Protein AF-A0A1A6HUK6-F1 (afdb_monomer_lite)

Structure (mmCIF, N/CA/C/O backbone):
data_AF-A0A1A6HUK6-F1
#
_entry.id   AF-A0A1A6HUK6-F1
#
loop_
_atom_site.group_PDB
_atom_site.id
_atom_site.type_symbol
_atom_site.label_atom_id
_atom_site.label_alt_id
_atom_site.label_comp_id
_atom_site.label_asym_id
_atom_site.label_entity_id
_atom_site.label_seq_id
_atom_site.pdbx_PDB_ins_code
_atom_site.Cartn_x
_atom_site.Cartn_y
_atom_site.Cartn_z
_atom_site.occupancy
_atom_site.B_iso_or_equiv
_atom_site.auth_seq_id
_atom_site.auth_comp_id
_atom_site.auth_asym_id
_atom_site.auth_atom_id
_atom_site.pdbx_PDB_model_num
ATOM 1 N N . THR A 1 1 ? 34.467 23.839 -4.209 1.00 51.12 1 THR A N 1
ATOM 2 C CA . THR A 1 1 ? 33.455 23.458 -3.201 1.00 51.12 1 THR A CA 1
ATOM 3 C C . THR A 1 1 ? 32.610 22.346 -3.785 1.00 51.12 1 THR A C 1
ATOM 5 O O . THR A 1 1 ? 32.078 22.512 -4.873 1.00 51.12 1 THR A O 1
ATOM 8 N N . TRP A 1 2 ? 32.560 21.182 -3.135 1.00 60.00 2 TRP A N 1
ATOM 9 C CA . TRP A 1 2 ? 31.656 20.098 -3.532 1.00 60.00 2 TRP A CA 1
ATOM 10 C C . TRP A 1 2 ? 30.206 20.605 -3.445 1.00 60.00 2 TRP A C 1
ATOM 12 O O . TRP A 1 2 ? 29.870 21.328 -2.506 1.00 60.00 2 TRP A O 1
ATOM 22 N N . GLY A 1 3 ? 29.381 20.317 -4.455 1.00 77.69 3 GLY A N 1
ATOM 23 C CA . GLY A 1 3 ? 27.998 20.799 -4.518 1.00 77.69 3 GLY A CA 1
ATOM 24 C C . GLY A 1 3 ? 27.157 20.283 -3.346 1.00 77.69 3 GLY A C 1
ATOM 25 O O . GLY A 1 3 ? 27.382 19.174 -2.863 1.00 77.69 3 GLY A O 1
ATOM 26 N N . LYS A 1 4 ? 26.190 21.086 -2.882 1.00 83.06 4 LYS A N 1
ATOM 27 C CA . LYS A 1 4 ? 25.237 20.661 -1.843 1.00 83.06 4 LYS A CA 1
ATOM 28 C C . LYS A 1 4 ? 24.488 19.398 -2.309 1.00 83.06 4 LYS A C 1
ATOM 30 O O . LYS A 1 4 ? 24.134 19.327 -3.489 1.00 83.06 4 LYS A O 1
ATOM 35 N N . PRO A 1 5 ? 24.228 18.420 -1.424 1.00 88.88 5 PRO A N 1
ATOM 36 C CA . PRO A 1 5 ? 23.463 17.234 -1.793 1.00 88.88 5 PRO A CA 1
ATOM 37 C C . PRO A 1 5 ? 22.058 17.633 -2.261 1.00 88.88 5 PRO A C 1
ATOM 39 O O . PRO A 1 5 ? 21.432 18.519 -1.680 1.00 88.88 5 PRO A O 1
ATOM 42 N N . SER A 1 6 ? 21.573 16.977 -3.316 1.00 90.38 6 SER A N 1
ATOM 43 C CA . SER A 1 6 ? 20.216 17.157 -3.838 1.00 90.38 6 SER A CA 1
ATOM 44 C C . SER A 1 6 ? 19.572 15.800 -4.097 1.00 90.38 6 SER A C 1
ATOM 46 O O . SER A 1 6 ? 20.230 14.865 -4.556 1.00 90.38 6 SER A O 1
ATOM 48 N N . TRP A 1 7 ? 18.287 15.697 -3.765 1.00 94.50 7 TRP A N 1
ATOM 49 C CA . TRP A 1 7 ? 17.480 14.499 -3.964 1.00 94.50 7 TRP A CA 1
ATOM 50 C C . TRP A 1 7 ? 16.557 14.697 -5.157 1.00 94.50 7 TRP A C 1
ATOM 52 O O . TRP A 1 7 ? 15.981 15.770 -5.334 1.00 94.50 7 TRP A O 1
ATOM 62 N N . GLY A 1 8 ? 16.398 13.657 -5.967 1.00 95.56 8 GLY A N 1
ATOM 63 C CA . GLY A 1 8 ? 15.475 13.687 -7.088 1.00 95.56 8 GLY A CA 1
ATOM 64 C C . GLY A 1 8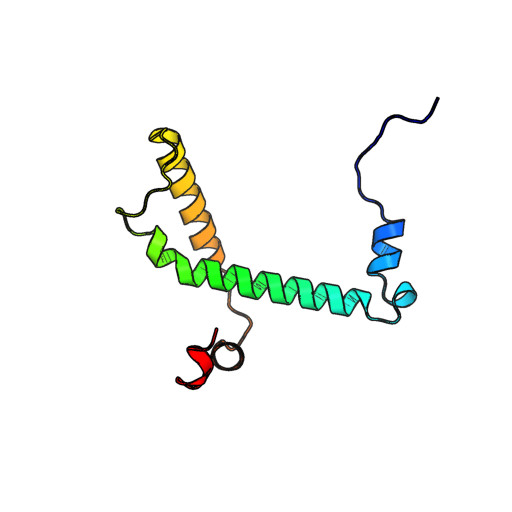 ? 15.547 12.430 -7.948 1.00 95.56 8 GLY A C 1
ATOM 65 O O . GLY A 1 8 ? 16.397 11.561 -7.722 1.00 95.56 8 GLY A O 1
ATOM 66 N N . PRO A 1 9 ? 14.660 12.321 -8.949 1.00 96.94 9 PRO A N 1
ATOM 67 C CA . PRO A 1 9 ? 14.663 11.200 -9.872 1.00 96.94 9 PRO A CA 1
ATOM 68 C C . PRO A 1 9 ? 15.981 11.118 -10.643 1.00 96.94 9 PRO A C 1
ATOM 70 O O . PRO A 1 9 ? 16.362 12.037 -11.368 1.00 96.94 9 PRO A O 1
ATOM 73 N N . ASN A 1 10 ? 16.657 9.976 -10.543 1.00 97.38 10 ASN A N 1
ATOM 74 C CA . ASN A 1 10 ? 17.813 9.673 -11.374 1.00 97.38 10 ASN A CA 1
ATOM 75 C C . ASN A 1 10 ? 17.398 8.743 -12.518 1.00 97.38 10 ASN A C 1
ATOM 77 O O . ASN A 1 10 ? 17.437 7.518 -12.402 1.00 97.38 10 ASN A O 1
ATOM 81 N N . ILE A 1 11 ? 17.010 9.341 -13.645 1.00 97.50 11 ILE A N 1
ATOM 82 C CA . ILE A 1 11 ? 16.520 8.608 -14.822 1.00 97.50 11 ILE A CA 1
ATOM 83 C C . ILE A 1 11 ? 17.593 7.670 -15.389 1.00 97.50 11 ILE A C 1
ATOM 85 O O . ILE A 1 11 ? 17.269 6.576 -15.846 1.00 97.50 11 ILE A O 1
ATOM 89 N N . LYS A 1 12 ? 18.872 8.070 -15.345 1.00 97.69 12 LYS A N 1
ATOM 90 C CA . LYS A 1 12 ? 19.978 7.236 -15.838 1.00 97.69 12 LYS A CA 1
ATOM 91 C C . LYS A 1 12 ? 20.102 5.957 -15.012 1.00 97.69 12 LYS A C 1
ATOM 93 O O . LYS A 1 12 ? 20.201 4.875 -15.579 1.00 97.69 12 LYS A O 1
ATOM 98 N N . GLU A 1 13 ? 20.030 6.075 -13.688 1.00 98.06 13 GLU A N 1
ATOM 99 C CA . GLU A 1 13 ? 20.077 4.917 -12.792 1.00 98.06 13 GLU A CA 1
ATOM 100 C C . GLU A 1 13 ? 18.827 4.040 -12.921 1.00 98.06 13 GLU A C 1
ATOM 102 O O . GLU A 1 13 ? 18.936 2.815 -12.947 1.00 98.06 13 GLU A O 1
ATOM 107 N N . PHE A 1 14 ? 17.647 4.652 -13.067 1.00 98.00 14 PHE A N 1
ATOM 108 C CA . PHE A 1 14 ? 16.408 3.912 -13.296 1.00 98.00 14 PHE A CA 1
ATOM 109 C C . PHE A 1 14 ? 16.482 3.081 -14.584 1.00 98.00 14 PHE A C 1
ATOM 111 O O . PHE A 1 14 ? 16.238 1.876 -14.547 1.00 98.00 14 PHE A O 1
ATOM 118 N N . LYS A 1 15 ? 16.906 3.685 -15.705 1.00 97.81 15 LYS A N 1
ATOM 119 C CA . LYS A 1 15 ? 17.103 2.968 -16.975 1.00 97.81 15 LYS A CA 1
ATOM 120 C C . LYS A 1 15 ? 18.131 1.850 -16.834 1.00 97.81 15 LYS A C 1
ATOM 122 O O . LYS A 1 15 ? 17.820 0.710 -17.144 1.00 97.81 15 LYS A O 1
ATOM 127 N N . ARG A 1 16 ? 19.299 2.122 -16.249 1.00 97.94 16 ARG A N 1
ATOM 128 C CA . ARG A 1 16 ? 20.332 1.096 -16.022 1.00 97.94 16 ARG A CA 1
ATOM 129 C C . ARG A 1 16 ? 19.808 -0.134 -15.263 1.00 97.94 16 ARG A C 1
ATOM 131 O O . ARG A 1 16 ? 20.281 -1.243 -15.488 1.00 97.94 16 ARG A O 1
ATOM 138 N N . ARG A 1 17 ? 18.852 0.046 -14.343 1.00 97.88 17 ARG A N 1
ATOM 139 C CA . ARG A 1 17 ? 18.311 -1.037 -13.499 1.00 97.88 17 ARG A CA 1
ATOM 140 C C . ARG A 1 17 ? 17.066 -1.727 -14.040 1.00 97.88 17 ARG A C 1
ATOM 142 O O . ARG A 1 17 ? 16.823 -2.872 -13.646 1.00 97.88 17 ARG A O 1
ATOM 149 N N . PHE A 1 18 ? 16.284 -1.045 -14.874 1.00 97.94 18 PHE A N 1
ATOM 150 C CA . PHE A 1 18 ? 14.951 -1.501 -15.270 1.00 97.94 18 PHE A CA 1
ATOM 151 C C . PHE A 1 18 ? 14.679 -1.474 -16.777 1.00 97.94 18 PHE A C 1
ATOM 153 O O . PHE A 1 18 ? 13.709 -2.094 -17.210 1.00 97.94 18 PHE A O 1
ATOM 160 N N . ASP A 1 19 ? 15.509 -0.811 -17.583 1.00 97.94 19 ASP A N 1
ATOM 161 C CA . ASP A 1 19 ? 15.359 -0.804 -19.037 1.00 97.94 19 ASP A CA 1
ATOM 162 C C . ASP A 1 19 ? 15.624 -2.210 -19.611 1.00 97.94 19 ASP A C 1
ATOM 164 O O . ASP A 1 19 ? 16.609 -2.854 -19.228 1.00 97.94 19 ASP A O 1
ATOM 168 N N . PRO A 1 20 ? 14.760 -2.732 -20.500 1.00 97.62 20 PRO A N 1
ATOM 169 C CA . PRO A 1 20 ? 14.915 -4.074 -21.056 1.00 97.62 20 PRO A CA 1
ATOM 170 C C . PRO A 1 20 ? 16.220 -4.271 -21.830 1.00 97.62 20 PRO A C 1
ATOM 172 O O . PRO A 1 20 ? 16.768 -5.371 -21.786 1.00 97.62 20 PRO A O 1
ATOM 175 N N . VAL A 1 21 ? 16.724 -3.245 -22.520 1.00 97.50 21 VAL A N 1
ATOM 176 C CA . VAL A 1 21 ? 17.954 -3.334 -23.317 1.00 97.50 21 VAL A CA 1
ATOM 177 C C . VAL A 1 21 ? 19.163 -3.397 -22.387 1.00 97.50 21 VAL A C 1
ATOM 179 O O . VAL A 1 21 ? 19.968 -4.320 -22.492 1.00 97.50 21 VAL A O 1
ATOM 182 N N . GLU A 1 22 ? 19.234 -2.494 -21.406 1.00 96.38 22 GLU A N 1
ATOM 183 C CA . GLU A 1 22 ? 20.335 -2.425 -20.426 1.00 96.38 22 GLU A CA 1
ATOM 184 C C . GLU A 1 22 ? 20.419 -3.674 -19.532 1.00 96.38 22 GLU A C 1
ATOM 186 O O . GLU A 1 22 ? 21.488 -4.065 -19.063 1.00 96.38 22 GLU A O 1
ATOM 191 N N . THR A 1 23 ? 19.279 -4.325 -19.292 1.00 97.44 23 THR A N 1
ATOM 192 C CA . THR A 1 23 ? 19.164 -5.450 -18.350 1.00 97.44 23 THR A CA 1
ATOM 193 C C . THR A 1 23 ? 18.936 -6.803 -19.012 1.00 97.44 23 THR A C 1
ATOM 195 O O . THR A 1 23 ? 18.695 -7.783 -18.306 1.00 97.44 23 THR A O 1
ATOM 198 N N . LYS A 1 24 ? 18.989 -6.883 -20.349 1.00 97.12 24 LYS A N 1
ATOM 199 C CA . LYS A 1 24 ? 18.690 -8.110 -21.111 1.00 97.12 24 LYS A CA 1
ATOM 200 C C . LYS A 1 24 ? 17.320 -8.715 -20.744 1.00 97.12 24 LYS A C 1
ATOM 202 O O . LYS A 1 24 ? 17.177 -9.925 -20.618 1.00 97.12 24 LYS A O 1
ATOM 207 N N . GLY A 1 25 ? 16.321 -7.858 -20.533 1.00 95.94 25 GLY A N 1
ATOM 208 C CA . GLY A 1 25 ? 14.938 -8.230 -20.211 1.00 95.94 25 GLY A CA 1
ATOM 209 C C . GLY A 1 25 ? 14.628 -8.450 -18.723 1.00 95.94 25 GLY A C 1
ATOM 210 O O . GLY A 1 25 ? 13.455 -8.558 -18.362 1.00 95.94 25 GLY A O 1
ATOM 211 N N . GLU A 1 26 ? 15.626 -8.456 -17.835 1.00 97.69 26 GLU A N 1
ATOM 212 C CA . GLU A 1 26 ? 15.404 -8.687 -16.399 1.00 97.69 26 GLU A CA 1
ATOM 213 C C . GLU A 1 26 ? 14.721 -7.507 -15.693 1.00 97.69 26 GLU A C 1
ATOM 215 O O . GLU A 1 26 ? 13.967 -7.696 -14.740 1.00 97.69 26 GLU A O 1
ATOM 220 N N . GLY A 1 27 ? 14.934 -6.281 -16.167 1.00 97.75 27 GLY A N 1
ATOM 221 C CA . GLY A 1 27 ? 14.333 -5.065 -15.624 1.00 97.75 27 GLY A CA 1
ATOM 222 C C . GLY A 1 27 ? 12.802 -5.122 -15.580 1.00 97.75 27 GLY A C 1
ATOM 223 O O . GLY A 1 27 ? 12.228 -5.079 -14.488 1.00 97.75 27 GLY A O 1
ATOM 224 N N . PRO A 1 28 ? 12.117 -5.321 -16.722 1.00 97.69 28 PRO A N 1
ATOM 225 C CA . PRO A 1 28 ? 10.668 -5.500 -16.741 1.00 97.69 28 PRO A CA 1
ATOM 226 C C . PRO A 1 28 ? 10.182 -6.701 -15.921 1.00 97.69 28 PRO A C 1
ATOM 228 O O . PRO A 1 28 ? 9.111 -6.634 -15.320 1.00 97.69 28 PRO A O 1
ATOM 231 N N . ARG A 1 29 ? 10.956 -7.794 -15.850 1.00 96.62 29 ARG A N 1
ATOM 232 C CA . ARG A 1 29 ? 10.617 -8.953 -15.008 1.00 96.62 29 ARG A CA 1
ATOM 233 C C . ARG A 1 29 ? 10.616 -8.586 -13.523 1.00 96.62 29 ARG A C 1
ATOM 235 O O . ARG A 1 29 ? 9.683 -8.943 -12.812 1.00 96.62 29 ARG A O 1
ATOM 242 N N . ARG A 1 30 ? 11.605 -7.818 -13.061 1.00 97.44 30 ARG A N 1
ATOM 243 C CA . ARG A 1 30 ? 11.652 -7.300 -11.683 1.00 97.44 30 ARG A CA 1
ATOM 244 C C . ARG A 1 30 ? 10.481 -6.368 -11.385 1.00 97.44 30 ARG A C 1
ATOM 246 O O . ARG A 1 30 ? 9.913 -6.465 -10.306 1.00 97.44 30 ARG A O 1
ATOM 253 N N . LEU A 1 31 ? 10.082 -5.521 -12.337 1.00 97.12 31 LEU A N 1
ATOM 254 C CA . LEU A 1 31 ? 8.902 -4.659 -12.181 1.00 97.12 31 LEU A CA 1
ATOM 255 C C . LEU A 1 31 ? 7.602 -5.471 -12.083 1.00 97.12 31 LEU A C 1
ATOM 257 O O . LEU A 1 31 ? 6.762 -5.173 -11.240 1.00 97.12 31 LEU A O 1
ATOM 261 N N . LYS A 1 32 ? 7.453 -6.538 -12.879 1.00 94.44 32 LYS A N 1
ATOM 262 C CA . LYS A 1 32 ? 6.325 -7.476 -12.741 1.00 94.44 32 LYS A CA 1
ATOM 263 C C . LYS A 1 32 ? 6.321 -8.158 -11.372 1.00 94.44 32 LYS A C 1
ATOM 265 O O . LYS A 1 32 ? 5.269 -8.248 -10.752 1.00 94.44 32 LYS A O 1
ATOM 270 N N . ASN A 1 33 ? 7.485 -8.586 -10.881 1.00 94.38 33 ASN A N 1
ATOM 271 C CA . ASN A 1 33 ? 7.610 -9.176 -9.546 1.00 94.38 33 ASN A CA 1
ATOM 272 C C . ASN A 1 33 ? 7.273 -8.168 -8.437 1.00 94.38 33 ASN A C 1
ATOM 274 O O . ASN A 1 33 ? 6.626 -8.532 -7.463 1.00 94.38 33 ASN A O 1
ATOM 278 N N . LEU A 1 34 ? 7.672 -6.902 -8.594 1.00 96.44 34 LEU A N 1
ATOM 279 C CA . LEU A 1 34 ? 7.309 -5.830 -7.668 1.00 96.44 34 LEU A CA 1
ATOM 280 C C . LEU A 1 34 ? 5.791 -5.615 -7.640 1.00 96.44 34 LEU A C 1
ATOM 282 O O . LEU A 1 34 ? 5.206 -5.503 -6.570 1.00 96.44 34 LEU A O 1
ATOM 286 N N . TYR A 1 35 ? 5.145 -5.612 -8.808 1.00 92.56 35 TYR A N 1
ATOM 287 C CA . TYR A 1 35 ? 3.690 -5.504 -8.894 1.00 92.56 35 TYR A CA 1
ATOM 288 C C . TYR A 1 35 ? 2.981 -6.718 -8.279 1.00 92.56 35 TYR A C 1
ATOM 290 O O . TYR A 1 35 ? 1.981 -6.578 -7.584 1.00 92.56 35 TYR A O 1
ATOM 298 N N . PHE A 1 36 ? 3.529 -7.916 -8.478 1.00 90.25 36 PHE A N 1
ATOM 299 C CA . PHE A 1 36 ? 3.035 -9.129 -7.835 1.00 90.25 36 PHE A CA 1
ATOM 300 C C . PHE A 1 36 ? 3.130 -9.053 -6.303 1.00 90.25 36 PHE A C 1
ATOM 302 O O . PHE A 1 36 ? 2.151 -9.363 -5.629 1.00 90.25 36 PHE A O 1
ATOM 309 N N . LEU A 1 37 ? 4.258 -8.580 -5.757 1.00 92.81 37 LEU A N 1
ATOM 310 C CA . LEU A 1 37 ? 4.414 -8.344 -4.318 1.00 92.81 37 LEU A CA 1
ATOM 311 C C . LEU A 1 37 ? 3.372 -7.344 -3.803 1.00 92.81 37 LEU A C 1
ATOM 313 O O . LEU A 1 37 ? 2.679 -7.634 -2.832 1.00 92.81 37 LEU A O 1
ATOM 317 N N . TYR A 1 38 ? 3.209 -6.218 -4.502 1.00 92.75 38 TYR A N 1
ATOM 318 C CA . TYR A 1 38 ? 2.200 -5.212 -4.174 1.00 92.75 38 TYR A CA 1
ATOM 319 C C . TYR A 1 38 ? 0.792 -5.817 -4.092 1.00 92.75 38 TYR A C 1
ATOM 321 O O . TYR A 1 38 ? 0.065 -5.562 -3.138 1.00 92.75 38 TYR A O 1
ATOM 329 N N . LEU A 1 39 ? 0.408 -6.664 -5.051 1.00 90.88 39 LEU A N 1
ATOM 330 C CA . LEU A 1 39 ? -0.907 -7.304 -5.043 1.00 90.88 39 LEU A CA 1
ATOM 331 C C . LEU A 1 39 ? -1.075 -8.326 -3.906 1.00 90.88 39 LEU A C 1
ATOM 333 O O . LEU A 1 39 ? -2.177 -8.451 -3.367 1.00 90.88 39 LEU A O 1
ATOM 337 N N . ILE A 1 40 ? -0.009 -9.030 -3.510 1.00 89.94 40 ILE A N 1
ATOM 338 C CA . ILE A 1 40 ? -0.032 -9.914 -2.333 1.00 89.94 40 ILE A CA 1
ATOM 339 C C . ILE A 1 40 ? -0.261 -9.100 -1.056 1.00 89.94 40 ILE A C 1
ATOM 341 O O . ILE A 1 40 ? -1.138 -9.448 -0.264 1.00 89.94 40 ILE A O 1
ATOM 345 N N . GLU A 1 41 ? 0.488 -8.016 -0.860 1.00 91.75 41 GLU A N 1
ATOM 346 C CA . GLU A 1 41 ? 0.348 -7.145 0.313 1.00 91.75 41 GLU A CA 1
ATOM 347 C C . GLU A 1 41 ? -1.027 -6.472 0.350 1.00 91.75 41 GLU A C 1
ATOM 349 O O . GLU A 1 41 ? -1.700 -6.490 1.381 1.00 91.75 41 GLU A O 1
ATOM 354 N N . LEU A 1 42 ? -1.502 -5.974 -0.796 1.00 91.62 42 LEU A N 1
ATOM 355 C CA . LEU A 1 42 ? -2.839 -5.401 -0.932 1.00 91.62 42 LEU A CA 1
ATOM 356 C C . LEU A 1 42 ? -3.919 -6.415 -0.532 1.00 91.62 42 LEU A C 1
ATOM 358 O O . LEU A 1 42 ? -4.887 -6.069 0.151 1.00 91.62 42 LEU A O 1
ATOM 362 N N . ARG A 1 43 ? -3.737 -7.695 -0.885 1.00 88.38 43 ARG A N 1
ATOM 363 C CA . ARG A 1 43 ? -4.651 -8.738 -0.428 1.00 88.38 43 ARG A CA 1
ATOM 364 C C . ARG A 1 43 ? -4.518 -9.026 1.065 1.00 88.38 43 ARG A C 1
ATOM 366 O O . ARG A 1 43 ? -5.540 -9.197 1.729 1.00 88.38 43 ARG A O 1
ATOM 373 N N . ALA A 1 44 ? -3.309 -9.076 1.609 1.00 90.44 44 ALA A N 1
ATOM 374 C CA . ALA A 1 44 ? -3.118 -9.259 3.045 1.00 90.44 44 ALA A CA 1
ATOM 375 C C . ALA A 1 44 ? -3.852 -8.165 3.846 1.00 90.44 44 ALA A C 1
ATOM 377 O O . ALA A 1 44 ? -4.573 -8.485 4.792 1.00 90.44 44 ALA A O 1
ATOM 378 N N . LEU A 1 45 ? -3.779 -6.907 3.393 1.00 92.12 45 LEU A N 1
ATOM 379 C CA . LEU A 1 45 ? -4.526 -5.779 3.964 1.00 92.12 45 LEU A CA 1
ATOM 380 C C . LEU A 1 45 ? -6.046 -5.996 3.891 1.00 92.12 45 LEU A C 1
ATOM 382 O O . LEU A 1 45 ? -6.745 -5.909 4.900 1.00 92.12 45 LEU A O 1
ATOM 386 N N . SER A 1 46 ? -6.562 -6.374 2.721 1.00 90.50 46 SER A N 1
ATOM 387 C CA . SER A 1 46 ? -7.988 -6.678 2.541 1.00 90.50 46 SER A CA 1
ATOM 388 C C . SER A 1 46 ? -8.471 -7.822 3.454 1.00 90.50 46 SER A C 1
ATOM 390 O O . SER A 1 46 ? -9.574 -7.760 4.002 1.00 90.50 46 SER A O 1
ATOM 392 N N . LYS A 1 47 ? -7.646 -8.863 3.660 1.00 90.19 47 LYS A N 1
ATOM 393 C CA . LYS A 1 47 ? -7.964 -10.008 4.534 1.00 90.19 47 LYS A CA 1
ATOM 394 C C . LYS A 1 47 ? -7.891 -9.665 6.023 1.00 90.19 47 LYS A C 1
ATOM 396 O O . LYS A 1 47 ? -8.677 -10.224 6.785 1.00 90.19 47 LYS A O 1
ATOM 401 N N . VAL A 1 48 ? -6.968 -8.796 6.448 1.00 93.44 48 VAL A N 1
ATOM 402 C CA . VAL A 1 48 ? -6.805 -8.424 7.867 1.00 93.44 48 VAL A CA 1
ATOM 403 C C . VAL A 1 48 ? -7.805 -7.358 8.317 1.00 93.44 48 VAL A C 1
ATOM 405 O O . VAL A 1 48 ? -8.074 -7.251 9.509 1.00 93.44 48 VAL A O 1
ATOM 408 N N . ALA A 1 49 ? -8.415 -6.616 7.388 1.00 93.88 49 ALA A N 1
ATOM 409 C CA . ALA A 1 49 ? -9.374 -5.552 7.688 1.00 93.88 49 ALA A CA 1
ATOM 410 C C . ALA A 1 49 ? -10.435 -5.897 8.767 1.00 93.88 49 ALA A C 1
ATOM 412 O O . ALA A 1 49 ? -10.602 -5.093 9.686 1.00 93.88 49 ALA A O 1
ATOM 413 N N . PRO A 1 50 ? -11.089 -7.084 8.775 1.00 94.62 50 PRO A N 1
ATOM 414 C CA . PRO A 1 50 ? -12.084 -7.427 9.801 1.00 94.62 50 PRO A CA 1
ATOM 415 C C . PRO A 1 50 ? -11.540 -7.503 11.236 1.00 94.62 50 PRO A C 1
ATOM 417 O O . PRO A 1 50 ? -12.313 -7.517 12.194 1.00 94.62 50 PRO A O 1
ATOM 420 N N . TYR A 1 51 ? -10.220 -7.614 11.418 1.00 95.50 51 TYR A N 1
ATOM 421 C CA . TYR A 1 51 ? -9.595 -7.516 12.736 1.00 95.50 51 TYR A CA 1
ATOM 422 C C . TYR A 1 51 ? -9.653 -6.076 13.258 1.00 95.50 51 TYR A C 1
ATOM 424 O O . TYR A 1 51 ? -10.101 -5.855 14.380 1.00 95.50 51 TYR A O 1
ATOM 432 N N . PHE A 1 52 ? -9.272 -5.105 12.426 1.00 95.38 52 PHE A N 1
ATOM 433 C CA . PHE A 1 52 ? -9.210 -3.685 12.786 1.00 95.38 52 PHE A CA 1
ATOM 434 C C . PHE A 1 52 ? -10.578 -2.989 12.801 1.00 95.38 52 PHE A C 1
ATOM 436 O O . PHE A 1 52 ? -10.747 -1.989 13.493 1.00 95.38 52 PHE A O 1
ATOM 443 N N . GLU A 1 53 ? -11.575 -3.536 12.100 1.00 93.50 53 GLU A N 1
ATOM 444 C CA . GLU A 1 53 ? -12.974 -3.076 12.171 1.00 93.50 53 GLU A CA 1
ATOM 445 C C . GLU A 1 53 ? -13.599 -3.279 13.560 1.00 93.50 53 GLU A C 1
ATOM 447 O O . GLU A 1 53 ? -14.617 -2.669 13.889 1.00 93.50 53 GLU A O 1
ATOM 452 N N . ARG A 1 54 ? -12.997 -4.118 14.409 1.00 95.50 54 ARG A N 1
ATOM 453 C CA . ARG A 1 54 ? -13.479 -4.338 15.773 1.00 95.50 54 ARG A CA 1
ATOM 454 C C . ARG A 1 54 ? -13.255 -3.082 16.610 1.00 95.50 54 ARG A C 1
ATOM 456 O O . ARG A 1 54 ? -12.158 -2.524 16.658 1.00 95.50 54 ARG A O 1
ATOM 463 N N . SER A 1 55 ? -14.281 -2.677 17.352 1.00 89.06 55 SER A N 1
ATOM 464 C CA . SER A 1 55 ? -14.202 -1.525 18.258 1.00 89.06 55 SER A CA 1
ATOM 465 C C . SER A 1 55 ? -13.104 -1.680 19.316 1.00 89.06 55 SER A C 1
ATOM 467 O O . SER A 1 55 ? -12.465 -0.692 19.650 1.00 89.06 55 SER A O 1
ATOM 469 N N . ILE A 1 56 ? -12.828 -2.912 19.762 1.00 91.94 56 ILE A N 1
ATOM 470 C CA . ILE A 1 56 ? -11.809 -3.226 20.780 1.00 91.94 56 ILE A CA 1
ATOM 471 C C . ILE A 1 56 ? -10.355 -3.051 20.315 1.00 91.94 56 ILE A C 1
ATOM 473 O 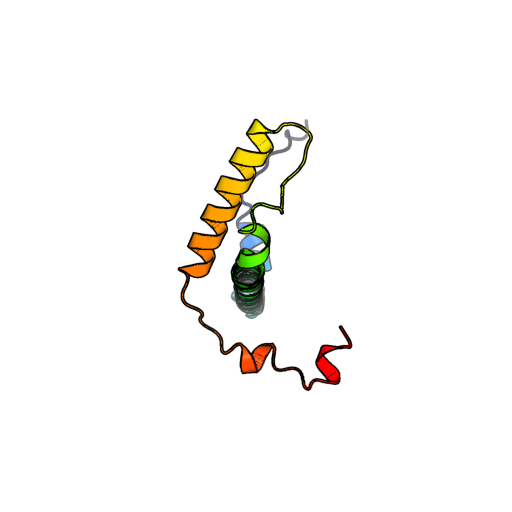O . ILE A 1 56 ? -9.458 -3.056 21.151 1.00 91.94 56 ILE A O 1
ATOM 477 N N . VAL A 1 57 ? -10.098 -2.983 19.004 1.00 92.94 57 VAL A N 1
ATOM 478 C CA . VAL A 1 57 ? -8.736 -2.853 18.465 1.00 92.94 57 VAL A CA 1
ATOM 479 C C . VAL A 1 57 ? -8.430 -1.376 18.300 1.00 92.94 57 VAL A C 1
ATOM 481 O O . VAL A 1 57 ? -9.046 -0.730 17.459 1.00 92.94 57 VAL A O 1
ATOM 484 N N . ASP A 1 58 ? -7.496 -0.847 19.080 1.00 91.00 58 ASP A N 1
ATOM 485 C CA . ASP A 1 58 ? -7.133 0.571 19.054 1.00 91.00 58 ASP A CA 1
ATOM 486 C C . ASP A 1 58 ? -5.695 0.788 18.569 1.00 91.00 58 ASP A C 1
ATOM 488 O O . ASP A 1 58 ? -4.847 -0.100 18.705 1.00 91.00 58 ASP A O 1
ATOM 492 N N . LEU A 1 59 ? -5.422 1.960 17.994 1.00 93.81 59 LEU A N 1
ATOM 493 C CA . LEU A 1 59 ? -4.099 2.356 17.502 1.00 93.81 59 LEU A CA 1
ATOM 494 C C . LEU A 1 59 ? -3.361 3.194 18.551 1.00 93.81 59 LEU A C 1
ATOM 496 O O . LEU A 1 59 ? -2.884 4.277 18.253 1.00 93.81 59 LEU A O 1
ATOM 500 N N . TYR A 1 60 ? -3.288 2.678 19.779 1.00 94.62 60 TYR A N 1
ATOM 501 C CA . TYR A 1 60 ? -2.905 3.447 20.961 1.00 94.62 60 TYR A CA 1
ATOM 502 C C . TYR A 1 60 ? -1.494 4.052 20.888 1.00 94.62 60 TYR A C 1
ATOM 504 O O . TYR A 1 60 ? -0.493 3.327 20.904 1.00 94.62 60 TYR A O 1
ATOM 512 N N . THR A 1 61 ? -1.420 5.380 20.917 1.00 96.81 61 THR A N 1
ATOM 513 C CA . THR A 1 61 ? -0.176 6.152 21.081 1.00 96.81 61 THR A CA 1
ATOM 514 C C . THR A 1 61 ? -0.169 6.993 22.360 1.00 96.81 61 THR A C 1
ATOM 516 O O . THR A 1 61 ? 0.884 7.484 22.773 1.00 96.81 61 THR A O 1
ATOM 519 N N . GLY A 1 62 ? -1.325 7.122 23.022 1.00 95.88 62 GLY A N 1
ATOM 520 C CA . GLY A 1 62 ? -1.529 7.984 24.189 1.00 95.88 62 GLY A CA 1
ATOM 521 C C . GLY A 1 62 ? -2.253 9.294 23.864 1.00 95.88 62 GLY A C 1
ATOM 522 O O . GLY A 1 62 ? -2.616 10.017 24.792 1.00 95.88 62 GLY A O 1
ATOM 523 N N . ASN A 1 63 ? -2.508 9.582 22.583 1.00 97.19 63 ASN A N 1
ATOM 524 C CA . ASN A 1 63 ? -3.361 10.679 22.136 1.00 97.19 63 ASN A CA 1
ATOM 525 C C . ASN A 1 63 ? -4.665 10.125 21.541 1.00 97.19 63 ASN A C 1
ATOM 527 O O . ASN A 1 63 ? -4.712 9.722 20.386 1.00 97.19 63 ASN A O 1
ATOM 531 N N . LEU A 1 64 ? -5.739 10.143 22.335 1.00 95.00 64 LEU A N 1
ATOM 532 C CA . LEU A 1 64 ? -7.020 9.528 21.967 1.00 95.00 64 LEU 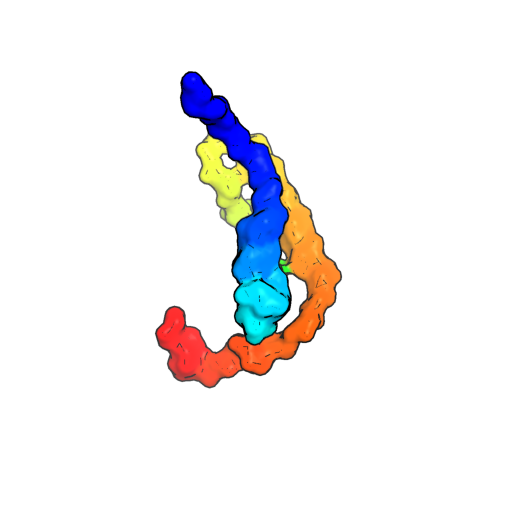A CA 1
ATOM 533 C C . LEU A 1 64 ? -7.656 10.112 20.695 1.00 95.00 64 LEU A C 1
ATOM 535 O O . LEU A 1 64 ? -8.355 9.390 19.987 1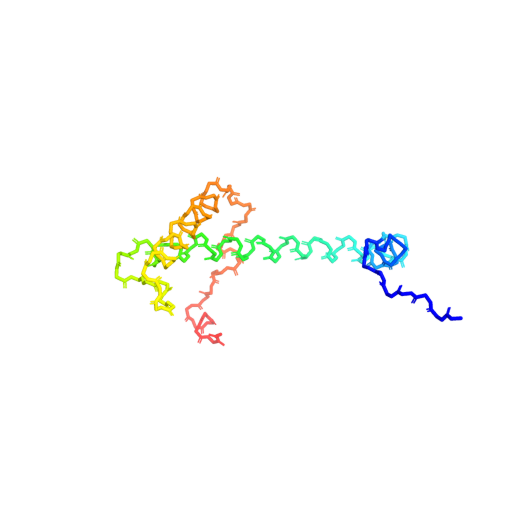.00 95.00 64 LEU A O 1
ATOM 539 N N . GLU A 1 65 ? -7.452 11.402 20.420 1.00 97.12 65 GLU A N 1
ATOM 540 C CA . GLU A 1 65 ? -8.000 12.054 19.224 1.00 97.12 65 GLU A CA 1
ATOM 541 C C . GLU A 1 65 ? -7.244 11.593 17.971 1.00 97.12 65 GLU A C 1
ATOM 543 O O . GLU A 1 65 ? -7.856 11.098 17.025 1.00 97.12 65 GLU A O 1
ATOM 548 N N . GLU A 1 66 ? -5.908 11.635 18.009 1.00 97.44 66 GLU A N 1
ATOM 549 C CA . GLU A 1 66 ? -5.064 11.150 16.908 1.00 97.44 66 GLU A CA 1
ATOM 550 C C . GLU A 1 66 ? -5.231 9.645 16.658 1.00 97.44 66 GLU A C 1
ATOM 552 O O . GLU A 1 66 ? -5.238 9.209 15.503 1.00 97.44 66 GLU A O 1
ATOM 557 N N . ASP A 1 67 ? -5.404 8.844 17.712 1.00 97.06 67 ASP A N 1
ATOM 558 C CA . ASP A 1 67 ? -5.606 7.397 17.607 1.00 97.06 67 ASP A CA 1
ATOM 559 C C . ASP A 1 67 ? -6.929 7.084 16.875 1.00 97.06 67 ASP A C 1
ATOM 561 O O . ASP A 1 67 ? -6.966 6.248 15.961 1.00 97.06 67 ASP A O 1
ATOM 565 N N . ALA A 1 68 ? -8.008 7.806 17.205 1.00 95.81 68 ALA A N 1
ATOM 566 C CA . ALA A 1 68 ? -9.315 7.661 16.564 1.00 95.81 68 ALA A CA 1
ATOM 567 C C . ALA A 1 68 ? -9.307 8.125 15.095 1.00 95.81 68 ALA A C 1
ATOM 569 O O . ALA A 1 68 ? -9.850 7.433 14.218 1.00 95.81 68 ALA A O 1
ATOM 570 N N . ASP A 1 69 ? -8.655 9.252 14.807 1.00 97.50 69 ASP A N 1
ATOM 571 C CA . ASP A 1 69 ? -8.495 9.773 13.448 1.00 97.50 69 ASP A CA 1
ATOM 572 C C . ASP A 1 69 ? -7.668 8.814 12.585 1.00 97.50 69 ASP A C 1
ATOM 574 O O . ASP A 1 69 ? -8.073 8.438 11.479 1.00 97.50 69 ASP A O 1
ATOM 578 N N . THR A 1 70 ? -6.550 8.320 13.122 1.00 97.56 70 THR A N 1
ATOM 579 C CA . THR A 1 70 ? -5.690 7.344 12.440 1.00 97.56 70 THR A CA 1
ATOM 580 C C . THR A 1 70 ? -6.439 6.040 12.185 1.00 97.56 70 THR A C 1
ATOM 582 O O . THR A 1 70 ? -6.333 5.470 11.095 1.00 97.56 70 THR A O 1
ATOM 585 N N . LYS A 1 71 ? -7.251 5.572 13.142 1.00 96.81 71 LYS A N 1
ATOM 586 C CA . LYS A 1 71 ? -8.084 4.377 12.954 1.00 96.81 71 LYS A CA 1
ATOM 587 C C . LYS A 1 71 ? -9.101 4.585 11.836 1.00 96.81 71 LYS A C 1
ATOM 589 O O . LYS A 1 71 ? -9.280 3.695 11.007 1.00 96.81 71 LYS A O 1
ATOM 594 N N . THR A 1 72 ? -9.724 5.755 11.763 1.00 96.88 72 THR A N 1
ATOM 595 C CA . THR A 1 72 ? -10.673 6.091 10.692 1.00 96.88 72 THR A CA 1
ATOM 596 C C . THR A 1 72 ? -9.997 6.086 9.317 1.00 96.88 72 THR A C 1
ATOM 598 O O . THR A 1 72 ? -10.524 5.484 8.379 1.00 96.88 72 THR A O 1
ATOM 601 N N . LEU A 1 73 ? -8.801 6.673 9.205 1.00 97.44 73 LEU A N 1
ATOM 602 C CA . LEU A 1 73 ? -7.994 6.650 7.978 1.00 97.44 73 LEU A CA 1
ATOM 603 C C . LEU A 1 73 ? -7.554 5.231 7.591 1.00 97.44 73 LEU A C 1
ATOM 605 O O . LEU A 1 73 ? -7.584 4.859 6.421 1.00 97.44 73 LEU A O 1
ATOM 609 N N . LEU A 1 74 ? -7.175 4.401 8.563 1.00 96.50 74 LEU A N 1
ATOM 610 C CA . LEU A 1 74 ? -6.824 3.007 8.302 1.00 96.50 74 LEU A CA 1
ATOM 611 C C . LEU A 1 74 ? -8.026 2.224 7.748 1.00 96.50 74 LEU A C 1
ATOM 613 O O . LEU A 1 74 ? -7.891 1.455 6.793 1.00 96.50 74 LEU A O 1
ATOM 617 N N . LEU A 1 75 ? -9.211 2.428 8.327 1.00 95.75 75 LEU A N 1
ATOM 618 C CA . LEU A 1 75 ? -10.434 1.776 7.870 1.00 95.75 75 LEU A CA 1
ATOM 619 C C . LEU A 1 75 ? -10.837 2.224 6.457 1.00 95.75 75 LEU A C 1
ATOM 621 O O . LEU A 1 75 ? -11.306 1.380 5.692 1.00 95.75 75 LEU A O 1
ATOM 625 N N . SER A 1 76 ? -10.622 3.490 6.076 1.00 96.06 76 SER A N 1
ATOM 626 C CA . SER A 1 76 ? -10.889 3.946 4.703 1.00 96.06 76 SER A CA 1
ATOM 627 C C . SER A 1 76 ? -9.955 3.280 3.690 1.00 96.06 76 SER A C 1
ATOM 629 O O . SER A 1 76 ? -10.436 2.750 2.689 1.00 96.06 76 SER A O 1
ATOM 631 N N . ILE A 1 77 ? -8.658 3.162 4.006 1.00 95.19 77 ILE A N 1
ATOM 632 C CA . ILE A 1 77 ? -7.698 2.404 3.186 1.00 95.19 77 ILE A CA 1
ATOM 633 C C . ILE A 1 77 ? -8.177 0.959 3.010 1.00 95.19 77 ILE A C 1
ATOM 635 O O . ILE A 1 77 ? -8.160 0.429 1.899 1.00 95.19 77 ILE A O 1
ATOM 639 N N . PHE A 1 78 ? -8.652 0.303 4.075 1.00 94.94 78 PHE A N 1
ATOM 640 C CA . PHE A 1 78 ? -9.180 -1.055 3.951 1.00 94.94 78 PHE A CA 1
ATOM 641 C C . PHE A 1 78 ? -10.399 -1.147 3.031 1.00 94.94 78 PHE A C 1
ATOM 643 O O . PHE A 1 78 ? -10.488 -2.121 2.279 1.00 94.94 78 PHE A O 1
ATOM 650 N N . GLN A 1 79 ? -11.306 -0.166 3.038 1.00 93.25 79 GLN A N 1
ATOM 651 C CA . GLN A 1 79 ? -12.425 -0.140 2.089 1.00 93.25 79 GLN A CA 1
ATOM 652 C C . GLN A 1 79 ? -11.931 -0.040 0.642 1.00 93.25 79 GLN A C 1
ATOM 654 O O . GLN A 1 79 ? -12.375 -0.822 -0.203 1.00 93.25 79 GLN A O 1
ATOM 659 N N . ASP A 1 80 ? -10.938 0.810 0.377 1.00 92.50 80 ASP A N 1
ATOM 660 C CA . ASP A 1 80 ? -10.323 0.915 -0.949 1.00 92.50 80 ASP A CA 1
ATOM 661 C C . ASP A 1 80 ? -9.711 -0.425 -1.378 1.00 92.50 80 ASP A C 1
ATOM 663 O O . ASP 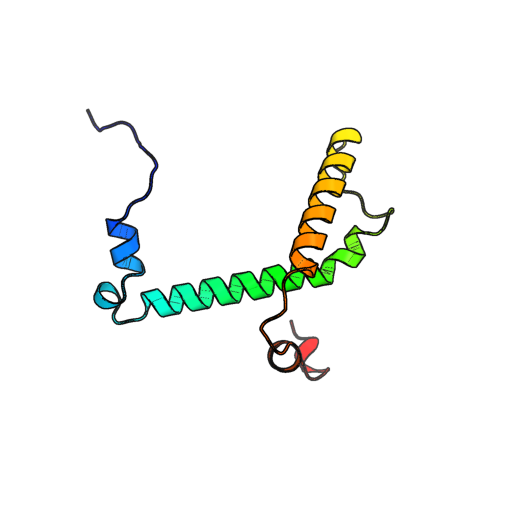A 1 80 ? -9.990 -0.914 -2.476 1.00 92.50 80 ASP A O 1
ATOM 667 N N . THR A 1 81 ? -8.968 -1.096 -0.486 1.00 91.19 81 THR A N 1
ATOM 668 C CA . THR A 1 81 ? -8.379 -2.415 -0.790 1.00 91.19 81 THR A CA 1
ATOM 669 C C . THR A 1 81 ? -9.430 -3.501 -1.048 1.00 91.19 81 THR A C 1
ATOM 671 O O . THR A 1 81 ? -9.188 -4.410 -1.840 1.00 91.19 81 THR A O 1
ATOM 674 N N . LYS A 1 82 ? -10.600 -3.432 -0.395 1.00 87.50 82 LYS A N 1
ATOM 675 C CA . LYS A 1 82 ? -11.720 -4.367 -0.600 1.00 87.50 82 LYS A CA 1
ATOM 676 C C . LYS A 1 82 ? -12.440 -4.118 -1.925 1.00 87.50 82 LYS A C 1
ATOM 678 O O . LYS A 1 82 ? -12.941 -5.073 -2.514 1.00 87.50 82 LYS A O 1
ATOM 683 N N . SER A 1 83 ? -12.488 -2.866 -2.381 1.00 88.56 83 SER A N 1
ATOM 684 C CA . SER A 1 83 ? -13.094 -2.489 -3.664 1.00 88.56 83 SER A CA 1
ATOM 685 C C . SER A 1 83 ? -12.275 -2.952 -4.874 1.00 88.56 83 SER A C 1
ATOM 687 O O . SER A 1 83 ? -12.816 -3.108 -5.970 1.00 88.56 83 SER A O 1
ATOM 689 N N . PHE A 1 84 ? -10.977 -3.203 -4.678 1.00 87.00 84 PHE A N 1
ATOM 690 C CA . PHE A 1 84 ? -10.082 -3.616 -5.746 1.00 87.00 84 PHE A CA 1
ATOM 691 C C . PHE A 1 84 ? -10.371 -5.068 -6.181 1.00 87.00 84 PHE A C 1
ATOM 693 O O . PHE A 1 84 ? -10.265 -5.993 -5.366 1.00 87.00 84 PHE A O 1
ATOM 700 N N . PRO A 1 85 ? -10.723 -5.310 -7.459 1.00 80.94 85 PRO A N 1
ATOM 701 C CA . PRO A 1 85 ? -11.053 -6.643 -7.936 1.00 80.94 85 PRO A CA 1
ATOM 702 C C . PRO A 1 85 ? -9.811 -7.531 -7.919 1.00 80.94 85 PRO A C 1
ATOM 704 O O . PRO A 1 85 ? -8.768 -7.212 -8.484 1.00 80.94 85 PRO A O 1
ATOM 707 N N . MET A 1 86 ? -9.923 -8.686 -7.276 1.00 72.25 86 MET A N 1
ATOM 708 C CA . MET A 1 86 ? -8.820 -9.629 -7.206 1.00 72.25 86 MET A CA 1
ATOM 709 C C . MET A 1 86 ? -8.493 -10.229 -8.573 1.00 72.25 86 MET A C 1
ATOM 711 O O . MET A 1 86 ? -9.358 -10.802 -9.230 1.00 72.25 86 MET A O 1
ATOM 715 N N . HIS A 1 87 ? -7.216 -10.173 -8.951 1.00 70.50 87 HIS A N 1
ATOM 716 C CA . HIS A 1 87 ? -6.730 -10.679 -10.237 1.00 70.50 87 HIS A CA 1
ATOM 717 C C . HIS A 1 87 ? -6.084 -12.075 -10.175 1.00 70.50 87 HIS A C 1
ATOM 719 O O . HIS A 1 87 ? -5.663 -12.586 -11.211 1.00 70.50 87 HIS A O 1
ATOM 725 N N . PHE A 1 88 ? -5.995 -12.703 -8.995 1.00 69.06 88 PHE A N 1
ATOM 726 C CA . PHE A 1 88 ? -5.331 -14.000 -8.811 1.00 69.06 88 PHE A CA 1
ATOM 727 C C . PHE A 1 88 ? -6.234 -15.045 -8.159 1.00 69.06 88 PHE A C 1
ATOM 729 O O . PHE A 1 88 ? -7.047 -14.730 -7.293 1.00 69.06 88 PHE A O 1
ATOM 736 N N . ASP A 1 89 ? -6.042 -16.309 -8.540 1.00 69.94 89 ASP A N 1
ATOM 737 C CA . ASP A 1 89 ? -6.659 -17.440 -7.853 1.00 69.94 89 ASP A CA 1
ATOM 738 C C . ASP A 1 89 ? -5.920 -17.724 -6.535 1.00 69.94 89 ASP A C 1
ATOM 740 O O . ASP A 1 89 ? -4.842 -18.323 -6.513 1.00 69.94 89 ASP A O 1
ATOM 744 N N . GLU A 1 90 ? -6.512 -17.304 -5.415 1.00 65.94 90 GLU A N 1
ATOM 745 C CA . GLU A 1 90 ? -5.966 -17.520 -4.069 1.00 65.94 90 GLU A CA 1
ATOM 746 C C . GLU A 1 90 ? -5.698 -18.988 -3.761 1.00 65.94 90 GLU A C 1
ATOM 748 O O . GLU A 1 90 ? -4.776 -19.293 -3.006 1.00 65.94 90 GLU A O 1
ATOM 753 N N . LYS A 1 91 ? -6.490 -19.907 -4.327 1.00 68.19 91 LYS A N 1
ATOM 754 C CA . LYS A 1 91 ? -6.299 -21.338 -4.089 1.00 68.19 91 LYS A CA 1
ATOM 755 C C . LYS A 1 91 ? -5.004 -21.812 -4.733 1.00 68.19 91 LYS A C 1
ATOM 757 O O . LYS A 1 91 ? -4.307 -22.624 -4.148 1.00 68.19 91 LYS A O 1
ATOM 762 N N . SER A 1 92 ? -4.614 -21.257 -5.875 1.00 66.50 92 SER A N 1
ATOM 763 C CA . SER A 1 92 ? -3.316 -21.574 -6.472 1.00 66.50 92 SER A CA 1
ATOM 764 C C . SER A 1 92 ? -2.131 -21.017 -5.670 1.00 66.50 92 SER A C 1
ATOM 766 O O . SER A 1 92 ? -1.034 -21.556 -5.785 1.00 66.50 92 SER A O 1
ATOM 768 N N . MET A 1 93 ? -2.319 -19.937 -4.902 1.00 66.69 93 MET A N 1
ATOM 769 C CA . MET A 1 93 ? -1.227 -19.237 -4.203 1.00 66.69 93 MET A CA 1
ATOM 770 C C . MET A 1 93 ? -1.087 -19.625 -2.727 1.00 66.69 93 MET A C 1
ATOM 772 O O . MET A 1 93 ? 0.022 -19.645 -2.202 1.00 66.69 93 MET A O 1
ATOM 776 N N . PHE A 1 94 ? -2.202 -19.930 -2.061 1.00 68.38 94 PHE A N 1
ATOM 777 C CA . PHE A 1 94 ? -2.275 -20.138 -0.612 1.00 68.38 94 PHE A CA 1
ATOM 778 C C . PHE A 1 94 ? -3.017 -21.422 -0.212 1.00 68.38 94 PHE A C 1
ATOM 780 O O . PHE A 1 94 ? -3.260 -21.628 0.980 1.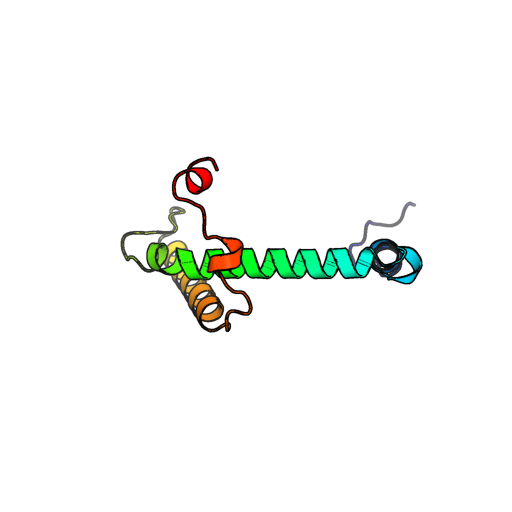00 68.38 94 PHE A O 1
ATOM 787 N N . ALA A 1 95 ? -3.378 -22.312 -1.151 1.00 58.62 95 ALA A N 1
ATOM 788 C CA . ALA A 1 95 ? -3.832 -23.655 -0.781 1.00 58.62 95 ALA A CA 1
ATOM 789 C C . ALA A 1 95 ? -2.641 -24.476 -0.282 1.00 58.62 95 ALA A C 1
ATOM 791 O O . ALA A 1 95 ? -2.030 -25.258 -1.005 1.00 58.62 95 ALA A O 1
ATOM 792 N N . GLY A 1 96 ? -2.301 -24.296 0.986 1.00 54.06 96 GLY A N 1
ATOM 793 C CA . GLY A 1 96 ? -1.459 -25.248 1.675 1.00 54.06 96 GLY A CA 1
ATOM 794 C C . GLY A 1 96 ? -2.256 -26.519 1.951 1.00 54.06 96 GLY A C 1
ATOM 795 O O . GLY A 1 96 ? -3.342 -26.476 2.535 1.00 54.06 96 GLY A O 1
ATOM 796 N N . ASP A 1 97 ? -1.685 -27.669 1.594 1.00 58.44 97 ASP A N 1
ATOM 797 C CA . ASP A 1 97 ? -1.967 -28.896 2.331 1.00 58.44 97 ASP A CA 1
ATOM 798 C C . ASP A 1 97 ? -1.818 -28.576 3.831 1.00 58.44 97 ASP A C 1
ATOM 800 O O . ASP A 1 97 ? -0.862 -27.906 4.237 1.00 58.44 97 ASP A O 1
ATOM 804 N N . LYS A 1 98 ? -2.770 -29.007 4.668 1.00 59.88 98 LYS A N 1
ATOM 805 C CA . LYS A 1 98 ? -2.856 -28.629 6.095 1.00 59.88 98 LYS A CA 1
ATOM 806 C C . LYS A 1 98 ? -1.573 -28.947 6.876 1.00 59.88 98 LYS A C 1
ATOM 808 O O . LYS A 1 98 ? -1.374 -28.407 7.964 1.00 59.88 98 LYS A O 1
ATOM 813 N N . LYS A 1 99 ? -0.725 -29.831 6.339 1.00 60.34 99 LYS A N 1
ATOM 814 C CA . LYS A 1 99 ? 0.612 -30.156 6.852 1.00 60.34 99 LYS A CA 1
ATOM 815 C C . LYS A 1 99 ? 1.692 -29.151 6.425 1.00 60.34 99 LYS A C 1
ATOM 817 O O . LYS A 1 99 ? 2.512 -28.791 7.258 1.00 60.34 99 LYS A O 1
ATOM 822 N N . GLY A 1 100 ? 1.674 -28.665 5.182 1.00 57.69 100 GLY A N 1
ATOM 823 C CA . GLY A 1 100 ? 2.628 -27.670 4.673 1.00 57.69 100 GLY A CA 1
ATOM 824 C C . GLY A 1 100 ? 2.326 -26.239 5.133 1.00 57.69 100 GLY A C 1
ATOM 825 O O . GLY A 1 100 ? 3.245 -25.484 5.427 1.00 57.69 100 GLY A O 1
ATOM 826 N N . ALA A 1 101 ? 1.044 -25.891 5.295 1.00 56.06 101 ALA A N 1
ATOM 827 C CA . ALA A 1 101 ? 0.608 -24.557 5.732 1.00 56.06 101 ALA A CA 1
ATOM 828 C C . ALA A 1 101 ? 1.048 -24.179 7.160 1.00 56.06 101 ALA A C 1
ATOM 830 O O . ALA A 1 101 ? 1.047 -23.005 7.507 1.00 56.06 101 ALA A O 1
ATOM 831 N N . LYS A 1 102 ? 1.382 -25.168 8.001 1.00 56.56 102 LYS A N 1
ATOM 832 C CA . LYS A 1 102 ? 1.807 -24.968 9.398 1.00 56.56 102 LYS A CA 1
ATOM 833 C C . LYS A 1 102 ? 3.321 -24.802 9.571 1.00 56.56 102 LYS A C 1
ATOM 835 O O . LYS A 1 102 ? 3.765 -24.608 10.694 1.00 56.56 102 LYS A O 1
ATOM 840 N N . SER A 1 103 ? 4.102 -24.954 8.500 1.00 51.34 103 SER A N 1
ATOM 841 C CA . SER A 1 103 ? 5.572 -24.921 8.547 1.00 51.34 103 SER A CA 1
ATOM 842 C C . SER A 1 103 ? 6.171 -23.538 8.245 1.00 51.34 103 SER A C 1
ATOM 844 O O . SER A 1 103 ? 7.388 -23.446 8.075 1.00 51.34 103 SER A O 1
ATOM 846 N N . LEU A 1 104 ? 5.346 -22.492 8.145 1.00 43.00 104 LEU A N 1
ATOM 847 C CA . LEU A 1 104 ? 5.771 -21.103 7.944 1.00 43.00 104 LEU A CA 1
ATOM 848 C C . LEU A 1 104 ? 5.528 -20.283 9.209 1.00 43.00 104 LEU A C 1
ATOM 850 O O . LEU A 1 104 ? 4.432 -20.444 9.794 1.00 43.00 104 LEU A O 1
#

Secondary structure (DSSP, 8-state):
-PPPP-----HHHHHHHH-TTTTTTHHHHHHHHHHHHHHHHHHHHHHHHHHHTSTT----SS-HHHHHHHHHHHHHHHHHHHHSPP-S-HHHHH---TTTTT--

Radius of gyration: 20.62 Å; chains: 1; bounding box: 48×54×48 Å

Foldseek 3Di:
DPDDDDDDDDVVVLCCQQPCVNVVHVNVVVVVVVVVVVLVVLVVLLVCLVVLPDPPDWPDPPDPVVGVVVSVVSNVSNVVSPPDDRPDDCCVVQVDPPVRNVPD

pLDDT: mean 87.49, std 14.12, range [43.0, 98.06]

InterPro domains:
  IPR007266 Endoplasmic reticulum oxidoreductin 1 [PF04137] (4-99)
  IPR007266 Endoplasmic reticulum oxidoreductin 1 [PTHR12613] (5-100)
  IPR037192 ERO1-like superfamily [SSF110019] (4-99)

Organism: Neotoma lepida (NCBI:txid56216)

Sequence (104 aa):
TWGKPSWGPNIKEFKRRFDPVETKGEGPRRLKNLYFLYLIELRALSKVAPYFERSIVDLYTGNLEEDADTKTLLLSIFQDTKSFPMHFDEKSMFAGDKKGAKSL